Protein AF-A0A8T4NBP1-F1 (afdb_monomer_lite)

Foldseek 3Di:
DCPPVLVVLVVVLVVQLVVLVVCVVVVVDDPVRSVVSVVVSVVSVVLSVVQVVCPVVPVPPPPVGPVVVVVVVVVVVVVVVVVVVVVVVVVVVVVVVVVVVVVVVVVVVVVD

Structure (mmCIF, N/CA/C/O backbone):
data_AF-A0A8T4NBP1-F1
#
_entry.id   AF-A0A8T4NBP1-F1
#
loop_
_atom_site.group_PDB
_atom_site.id
_atom_site.type_symbol
_atom_site.label_atom_id
_atom_site.label_alt_id
_atom_site.label_comp_id
_atom_site.label_asym_id
_atom_site.label_entity_id
_atom_site.label_seq_id
_atom_site.pdbx_PDB_ins_code
_atom_site.Cartn_x
_atom_site.Cartn_y
_atom_site.Cartn_z
_atom_site.occupancy
_atom_site.B_iso_or_equiv
_atom_site.auth_seq_id
_atom_site.auth_comp_id
_atom_site.auth_asym_id
_atom_site.auth_atom_id
_atom_site.pdbx_PDB_model_num
ATOM 1 N N . MET A 1 1 ? 25.937 -7.113 -15.397 1.00 48.94 1 MET A N 1
ATOM 2 C CA . MET A 1 1 ? 25.345 -8.241 -14.638 1.00 48.94 1 MET A CA 1
ATOM 3 C C . MET A 1 1 ? 24.139 -7.740 -13.849 1.00 48.94 1 MET A C 1
ATOM 5 O O . MET A 1 1 ? 24.317 -7.241 -12.750 1.00 48.94 1 MET A O 1
ATOM 9 N N . ILE A 1 2 ? 22.942 -7.759 -14.455 1.00 53.94 2 ILE A N 1
ATOM 10 C CA . ILE A 1 2 ? 21.693 -7.180 -13.895 1.00 53.94 2 ILE A CA 1
ATOM 11 C C . ILE A 1 2 ? 20.456 -8.053 -14.265 1.00 53.94 2 ILE A C 1
ATOM 13 O O . ILE A 1 2 ? 19.319 -7.662 -14.063 1.00 53.94 2 ILE A O 1
ATOM 17 N N . ALA A 1 3 ? 20.627 -9.281 -14.777 1.00 56.69 3 ALA A N 1
ATOM 18 C CA . ALA A 1 3 ? 19.484 -10.076 -15.261 1.00 56.69 3 ALA A CA 1
ATOM 19 C C . ALA A 1 3 ? 18.607 -10.672 -14.135 1.00 56.69 3 ALA A C 1
ATOM 21 O O . ALA A 1 3 ? 17.390 -10.733 -14.270 1.00 56.69 3 ALA A O 1
ATOM 22 N N . GLY A 1 4 ? 19.197 -11.086 -13.006 1.00 65.50 4 GLY A N 1
ATOM 23 C CA . GLY A 1 4 ? 18.457 -11.788 -11.945 1.00 65.50 4 GLY A CA 1
ATOM 24 C C . GLY A 1 4 ? 17.439 -10.914 -11.203 1.00 65.50 4 GLY A C 1
ATOM 25 O O . GLY A 1 4 ? 16.327 -11.357 -10.925 1.00 65.50 4 GLY A O 1
ATOM 26 N N . PHE A 1 5 ? 17.790 -9.654 -10.924 1.00 71.31 5 PHE A N 1
ATOM 27 C CA . PHE A 1 5 ? 16.899 -8.728 -10.220 1.00 71.31 5 PHE A CA 1
ATOM 28 C C . PHE A 1 5 ? 15.689 -8.330 -11.075 1.00 71.31 5 PHE A C 1
ATOM 30 O O . PHE A 1 5 ? 14.572 -8.291 -10.569 1.00 71.31 5 PHE A O 1
ATOM 37 N N . GLU A 1 6 ? 15.886 -8.092 -12.376 1.00 71.44 6 GLU A N 1
ATOM 38 C CA . GLU A 1 6 ? 14.784 -7.773 -13.290 1.00 71.44 6 GLU A CA 1
ATOM 39 C C . GLU A 1 6 ? 13.775 -8.923 -13.382 1.00 71.44 6 GLU A C 1
ATOM 41 O O . GLU A 1 6 ? 12.570 -8.685 -13.327 1.00 71.44 6 GLU A O 1
ATOM 46 N N . VAL A 1 7 ? 14.253 -10.171 -13.461 1.00 79.81 7 VAL A N 1
ATOM 47 C CA . VAL A 1 7 ? 13.382 -11.356 -13.496 1.00 79.81 7 VAL A CA 1
ATOM 48 C C . VAL A 1 7 ? 12.569 -11.472 -12.206 1.00 79.81 7 VAL A C 1
ATOM 50 O O . VAL A 1 7 ? 11.352 -11.648 -12.269 1.00 79.81 7 VAL A O 1
ATOM 53 N N . LEU A 1 8 ? 13.204 -11.309 -11.039 1.00 80.12 8 LEU A N 1
ATOM 54 C CA . LEU A 1 8 ? 12.504 -11.324 -9.750 1.00 80.12 8 LEU A CA 1
ATOM 55 C C . LEU A 1 8 ? 11.467 -10.201 -9.643 1.00 80.12 8 LEU A C 1
ATOM 57 O O . LEU A 1 8 ? 10.349 -10.444 -9.191 1.00 80.12 8 LEU A O 1
ATOM 61 N N . ALA A 1 9 ? 11.805 -8.994 -10.098 1.00 77.75 9 ALA A N 1
ATOM 62 C CA . ALA A 1 9 ? 10.896 -7.854 -10.080 1.00 77.75 9 ALA A CA 1
ATOM 63 C C . ALA A 1 9 ? 9.672 -8.081 -10.984 1.00 77.75 9 ALA A C 1
ATOM 65 O O . ALA A 1 9 ? 8.547 -7.788 -10.580 1.00 77.75 9 ALA A O 1
ATOM 66 N N . VAL A 1 10 ? 9.859 -8.658 -12.176 1.00 81.81 10 VAL A N 1
ATOM 67 C CA . VAL A 1 10 ? 8.749 -8.998 -13.083 1.00 81.81 10 VAL A CA 1
ATOM 68 C C . VAL A 1 10 ? 7.846 -10.067 -12.469 1.00 81.81 10 VAL A C 1
ATOM 70 O O . VAL A 1 10 ? 6.629 -9.886 -12.445 1.00 81.81 10 VAL A O 1
ATOM 73 N N . VAL A 1 11 ? 8.417 -11.147 -11.925 1.00 86.88 11 VAL A N 1
ATOM 74 C CA . VAL A 1 11 ? 7.639 -12.206 -11.256 1.00 86.88 11 VAL A CA 1
ATOM 75 C C . VAL A 1 11 ? 6.841 -11.629 -10.086 1.00 86.88 11 VAL A C 1
ATOM 77 O O . VAL A 1 11 ? 5.643 -11.891 -9.965 1.00 86.88 11 VAL A O 1
ATOM 80 N N . PHE A 1 12 ? 7.471 -10.784 -9.270 1.00 86.38 12 PHE A N 1
ATOM 81 C CA . PHE A 1 12 ? 6.814 -10.099 -8.161 1.00 86.38 12 PHE A CA 1
ATOM 82 C C . PHE A 1 12 ? 5.635 -9.233 -8.627 1.00 86.38 12 PHE A C 1
ATOM 84 O O . PHE A 1 12 ? 4.544 -9.331 -8.066 1.00 86.38 12 PHE A O 1
ATOM 91 N N . LEU A 1 13 ? 5.814 -8.430 -9.679 1.00 85.38 13 LEU A N 1
ATOM 92 C CA . LEU A 1 13 ? 4.754 -7.571 -10.217 1.00 85.38 13 LEU A CA 1
ATOM 93 C C . LEU A 1 13 ? 3.578 -8.377 -10.776 1.00 85.38 13 LEU A C 1
ATOM 95 O O . LEU A 1 13 ? 2.427 -8.014 -10.536 1.00 85.38 13 LEU A O 1
ATOM 99 N N . VAL A 1 14 ? 3.840 -9.489 -11.467 1.00 87.06 14 VAL A N 1
ATOM 100 C CA . VAL A 1 14 ? 2.783 -10.378 -11.976 1.00 87.06 14 VAL A CA 1
ATOM 101 C C . VAL A 1 14 ? 1.970 -10.971 -10.824 1.00 87.06 14 VAL A C 1
ATOM 103 O O . VAL A 1 14 ? 0.737 -10.931 -10.854 1.00 87.06 14 VAL A O 1
ATOM 106 N N . ILE A 1 15 ? 2.644 -11.458 -9.778 1.00 88.38 15 ILE A N 1
ATOM 107 C CA . ILE A 1 15 ? 1.983 -11.983 -8.574 1.00 88.38 15 ILE A CA 1
ATOM 108 C C . ILE A 1 15 ? 1.140 -10.889 -7.909 1.00 88.38 15 ILE A C 1
ATOM 110 O O . ILE A 1 15 ? -0.018 -11.119 -7.560 1.00 88.38 15 ILE A O 1
ATOM 114 N N . MET A 1 16 ? 1.682 -9.681 -7.776 1.00 87.75 16 MET A N 1
ATOM 115 C CA . MET A 1 16 ? 0.991 -8.563 -7.138 1.00 87.75 16 MET A CA 1
ATOM 116 C C . MET A 1 16 ? -0.242 -8.087 -7.916 1.00 87.75 16 MET A C 1
ATOM 118 O O . MET A 1 16 ? -1.291 -7.816 -7.318 1.00 87.75 16 MET A O 1
ATOM 122 N N . ILE A 1 17 ? -0.164 -8.049 -9.247 1.00 87.38 17 ILE A N 1
ATOM 123 C CA . ILE A 1 17 ? -1.312 -7.774 -10.120 1.00 87.38 17 ILE A CA 1
ATOM 124 C C . ILE A 1 17 ? -2.389 -8.848 -9.933 1.00 87.38 17 ILE A C 1
ATOM 126 O O . ILE A 1 17 ? -3.564 -8.512 -9.764 1.00 87.38 17 ILE A O 1
ATOM 130 N N . TYR A 1 18 ? -2.003 -10.126 -9.894 1.00 88.81 18 TYR A N 1
ATOM 131 C CA . TYR A 1 18 ? -2.934 -11.232 -9.669 1.00 88.81 18 TYR A CA 1
ATOM 132 C C . TYR A 1 18 ? -3.629 -11.143 -8.302 1.00 88.81 18 TYR A C 1
ATOM 134 O O . TYR A 1 18 ? -4.855 -11.283 -8.214 1.00 88.81 18 TYR A O 1
ATOM 142 N N . ILE A 1 19 ? -2.880 -10.847 -7.236 1.00 84.75 19 ILE A N 1
ATOM 143 C CA . ILE A 1 19 ? -3.434 -10.652 -5.887 1.00 84.75 19 ILE A CA 1
ATOM 144 C C . ILE A 1 19 ? -4.400 -9.465 -5.868 1.00 84.75 19 ILE A C 1
ATOM 146 O O . ILE A 1 19 ? -5.491 -9.570 -5.300 1.00 84.75 19 ILE A O 1
ATOM 150 N N . THR A 1 20 ? -4.040 -8.355 -6.516 1.00 85.44 20 THR A N 1
ATOM 151 C CA . THR A 1 20 ? -4.881 -7.149 -6.592 1.00 85.44 20 THR A CA 1
ATOM 152 C C . THR A 1 20 ? -6.183 -7.439 -7.334 1.00 85.44 20 THR A C 1
ATOM 154 O O . THR A 1 20 ? -7.265 -7.097 -6.850 1.00 85.44 20 THR A O 1
ATOM 157 N N . PHE A 1 21 ? -6.104 -8.148 -8.461 1.00 84.12 21 PHE A N 1
ATOM 158 C CA . PHE A 1 21 ? -7.270 -8.570 -9.234 1.00 84.12 21 PHE A CA 1
ATOM 159 C C . PHE A 1 21 ? -8.182 -9.517 -8.439 1.00 84.12 21 PHE A C 1
ATOM 161 O O . PHE A 1 21 ? -9.399 -9.322 -8.379 1.00 84.12 21 PHE A O 1
ATOM 168 N N . THR A 1 22 ? -7.602 -10.509 -7.764 1.00 82.94 22 THR A N 1
ATOM 169 C CA . THR A 1 22 ? -8.344 -11.463 -6.924 1.00 82.94 22 THR A CA 1
ATOM 170 C C . THR A 1 22 ? -9.027 -10.761 -5.749 1.00 82.94 22 THR A C 1
ATOM 172 O O . THR A 1 22 ? -10.198 -11.011 -5.445 1.00 82.94 22 THR A O 1
ATOM 175 N N . SER A 1 23 ? -8.330 -9.820 -5.118 1.00 80.75 23 SER A N 1
ATOM 176 C CA . SER A 1 23 ? -8.855 -9.030 -4.002 1.00 80.75 23 SER A CA 1
ATOM 177 C C . SER A 1 23 ? -9.983 -8.084 -4.434 1.00 80.75 23 SER A C 1
ATOM 179 O O . SER A 1 23 ? -10.959 -7.919 -3.696 1.00 80.75 23 SER A O 1
ATOM 181 N N . TYR A 1 24 ? -9.907 -7.530 -5.651 1.00 78.31 24 TYR A N 1
ATOM 182 C CA . TYR A 1 24 ? -11.003 -6.786 -6.278 1.00 78.31 24 TYR A CA 1
ATOM 183 C C . TYR A 1 24 ? -12.226 -7.680 -6.528 1.00 78.31 24 TYR A C 1
ATOM 185 O O . TYR A 1 24 ? -13.339 -7.340 -6.121 1.00 78.31 24 TYR A O 1
ATOM 193 N N . LYS A 1 25 ? -12.023 -8.864 -7.124 1.00 74.75 25 LYS A N 1
ATOM 194 C CA . LYS A 1 25 ? -13.105 -9.821 -7.420 1.00 74.75 25 LYS A CA 1
ATOM 195 C C . LYS A 1 25 ? -13.822 -10.308 -6.155 1.00 74.75 25 LYS A C 1
ATOM 197 O O . LYS A 1 25 ? -15.029 -10.530 -6.178 1.00 74.75 25 LYS A O 1
ATOM 202 N N . THR A 1 26 ? -13.102 -10.405 -5.038 1.00 75.06 26 THR A N 1
ATOM 203 C CA . THR A 1 26 ? -13.644 -10.844 -3.739 1.00 75.06 26 THR A CA 1
ATOM 204 C C . THR A 1 26 ? -14.391 -9.717 -2.995 1.00 75.06 26 THR A C 1
ATOM 206 O O . THR A 1 26 ? -14.821 -9.914 -1.863 1.00 75.06 26 THR A O 1
ATOM 209 N N . LYS A 1 27 ? -14.544 -8.518 -3.592 1.00 71.50 27 LYS A N 1
ATOM 210 C CA . LYS A 1 27 ? -15.147 -7.305 -2.984 1.00 71.50 27 LYS A CA 1
ATOM 211 C C . LYS A 1 27 ? -14.522 -6.872 -1.646 1.00 71.50 27 LYS A C 1
ATOM 213 O O . LYS A 1 27 ? -15.088 -6.039 -0.946 1.00 71.50 27 LYS A O 1
ATOM 218 N N . ARG A 1 28 ? -13.347 -7.406 -1.291 1.00 63.28 28 ARG A N 1
ATOM 219 C CA . ARG A 1 28 ? -12.606 -7.021 -0.077 1.00 63.28 28 ARG A CA 1
ATOM 220 C C . ARG A 1 28 ? -11.944 -5.653 -0.229 1.00 63.28 28 ARG A C 1
ATOM 222 O O . ARG A 1 28 ? -11.727 -4.970 0.763 1.00 63.28 28 ARG A O 1
ATOM 229 N N . LEU A 1 29 ? -11.642 -5.252 -1.465 1.00 65.56 29 LEU A N 1
ATOM 230 C CA . LEU A 1 29 ? -11.123 -3.929 -1.797 1.00 65.56 29 LEU A CA 1
ATOM 231 C C . LEU A 1 29 ? -12.210 -3.072 -2.445 1.00 65.56 29 LEU A C 1
ATOM 233 O O . LEU A 1 29 ? -12.893 -3.504 -3.375 1.00 65.56 29 LEU A O 1
ATOM 237 N N . SER A 1 30 ? -12.314 -1.824 -1.989 1.00 78.00 30 SER A N 1
ATOM 238 C CA . SER A 1 30 ? -13.079 -0.798 -2.696 1.00 78.00 30 SER A CA 1
ATOM 239 C C . SER A 1 30 ? -12.498 -0.585 -4.098 1.00 78.00 30 SER A C 1
ATOM 241 O O . SER A 1 30 ? -11.287 -0.713 -4.306 1.00 78.00 30 SER A O 1
ATOM 243 N N . LYS A 1 31 ? -13.351 -0.218 -5.065 1.00 75.25 31 LYS A N 1
ATOM 244 C CA . LYS A 1 31 ? -12.937 0.054 -6.454 1.00 75.25 31 LYS A CA 1
ATOM 245 C C . LYS A 1 31 ? -11.792 1.075 -6.518 1.00 75.25 31 LYS A C 1
ATOM 247 O O . LYS A 1 31 ? -10.878 0.909 -7.319 1.00 75.25 31 LYS A O 1
ATOM 252 N N . LEU A 1 32 ? -11.816 2.079 -5.635 1.00 76.44 32 LEU A N 1
ATOM 253 C CA . LEU A 1 32 ? -10.781 3.111 -5.539 1.00 76.44 32 LEU A CA 1
ATOM 254 C C . LEU A 1 32 ? -9.435 2.541 -5.067 1.00 76.44 32 LEU A C 1
ATOM 256 O O . LEU A 1 32 ? -8.396 2.842 -5.645 1.00 76.44 32 LEU A O 1
ATOM 260 N N . SER A 1 33 ? -9.454 1.672 -4.054 1.00 78.56 33 SER A N 1
ATOM 261 C CA . SER A 1 33 ? -8.247 1.034 -3.519 1.00 78.56 33 SER A CA 1
ATOM 262 C C . SER A 1 33 ? -7.620 0.079 -4.531 1.00 78.56 33 SER A C 1
ATOM 264 O O . SER A 1 33 ? -6.402 0.045 -4.665 1.00 78.56 33 SER A O 1
ATOM 266 N N . ALA A 1 34 ? -8.437 -0.667 -5.278 1.00 80.25 34 ALA A N 1
ATOM 267 C CA . ALA A 1 34 ? -7.938 -1.521 -6.351 1.00 80.25 34 ALA A CA 1
ATOM 268 C C . ALA A 1 34 ? -7.265 -0.695 -7.459 1.00 80.25 34 ALA A C 1
ATOM 270 O O . ALA A 1 34 ? -6.154 -1.026 -7.864 1.00 80.25 34 ALA A O 1
ATOM 271 N N . LEU A 1 35 ? -7.892 0.405 -7.901 1.00 84.69 35 LEU A N 1
ATOM 272 C CA . LEU A 1 35 ? -7.321 1.302 -8.913 1.00 84.69 35 LEU A CA 1
ATOM 273 C C . LEU A 1 35 ? -5.985 1.908 -8.458 1.00 84.69 35 LEU A C 1
ATOM 275 O O . LEU A 1 35 ? -5.032 1.938 -9.232 1.00 84.69 35 LEU A O 1
ATOM 279 N N . PHE A 1 36 ? -5.899 2.334 -7.195 1.00 86.19 36 PHE A N 1
ATOM 280 C CA . PHE A 1 36 ? -4.658 2.832 -6.604 1.00 86.19 36 PHE A CA 1
ATOM 281 C C . PHE A 1 36 ? -3.536 1.788 -6.677 1.00 86.19 36 PHE A C 1
ATOM 283 O O . PHE A 1 36 ? -2.446 2.089 -7.158 1.00 86.19 36 PHE A O 1
ATOM 290 N N . TRP A 1 37 ? -3.807 0.542 -6.279 1.00 87.19 37 TRP A N 1
ATOM 291 C CA . TRP A 1 37 ? -2.811 -0.528 -6.355 1.00 87.19 37 TRP A CA 1
ATOM 292 C C . TRP A 1 37 ? -2.413 -0.865 -7.794 1.00 87.19 37 TRP A C 1
ATOM 294 O O . TRP A 1 37 ? -1.230 -1.048 -8.061 1.00 87.19 37 TRP A O 1
ATOM 304 N N . PHE A 1 38 ? -3.352 -0.860 -8.745 1.00 86.38 38 PHE A N 1
ATOM 305 C CA . PHE A 1 38 ? -3.016 -1.014 -10.164 1.00 86.38 38 PHE A CA 1
ATOM 306 C C . PHE A 1 38 ? -2.071 0.085 -10.669 1.00 86.38 38 PHE A C 1
ATOM 308 O O . PHE A 1 38 ? -1.135 -0.226 -11.404 1.00 86.38 38 PHE A O 1
ATOM 315 N N . LEU A 1 39 ? -2.263 1.341 -10.247 1.00 88.62 39 LEU A N 1
ATOM 316 C CA . LEU A 1 39 ? -1.348 2.439 -10.579 1.00 88.62 39 LEU A CA 1
ATOM 317 C C . LEU A 1 39 ? 0.042 2.234 -9.967 1.00 88.62 39 LEU A C 1
ATOM 319 O O . LEU A 1 39 ? 1.039 2.459 -10.649 1.00 88.62 39 LEU A O 1
ATOM 323 N N . VAL A 1 40 ? 0.121 1.760 -8.719 1.00 87.94 40 VAL A N 1
ATOM 324 C CA . VAL A 1 40 ? 1.399 1.434 -8.061 1.00 87.94 40 VAL A CA 1
ATOM 325 C C . VAL A 1 40 ? 2.148 0.342 -8.832 1.00 87.94 40 VAL A C 1
ATOM 327 O O . VAL A 1 40 ? 3.337 0.494 -9.117 1.00 87.94 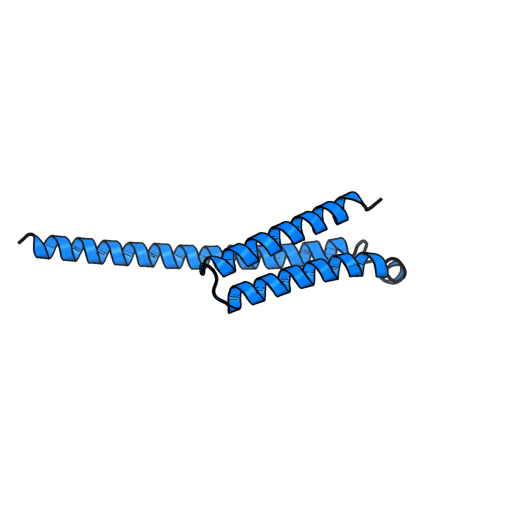40 VAL A O 1
ATOM 330 N N . TRP A 1 41 ? 1.464 -0.731 -9.240 1.00 89.50 41 TRP A N 1
ATOM 331 C CA . TRP A 1 41 ? 2.092 -1.795 -10.031 1.00 89.50 41 TRP A CA 1
ATOM 332 C C . TRP A 1 41 ? 2.503 -1.319 -11.426 1.00 89.50 41 TRP A C 1
ATOM 334 O O . TRP A 1 41 ? 3.598 -1.649 -11.880 1.00 89.50 41 TRP A O 1
ATOM 344 N N . ALA A 1 42 ? 1.683 -0.494 -12.083 1.00 86.81 42 ALA A N 1
ATOM 345 C CA . ALA A 1 42 ? 2.022 0.112 -13.369 1.00 86.81 42 ALA A CA 1
ATOM 346 C C . ALA A 1 42 ? 3.259 1.025 -13.269 1.00 86.81 42 ALA A C 1
ATOM 348 O O . ALA A 1 42 ? 4.138 0.959 -14.130 1.00 86.81 42 ALA A O 1
ATOM 349 N N . ALA A 1 43 ? 3.375 1.815 -12.197 1.00 85.94 43 ALA A N 1
ATOM 350 C CA . ALA A 1 43 ? 4.558 2.629 -11.922 1.00 85.94 43 ALA A CA 1
ATOM 351 C C . ALA A 1 43 ? 5.812 1.764 -11.695 1.00 85.94 43 ALA A C 1
ATOM 353 O O . ALA A 1 43 ? 6.888 2.097 -12.195 1.00 85.94 43 ALA A O 1
ATOM 354 N N . GLY A 1 44 ? 5.672 0.621 -11.014 1.00 83.12 44 GLY A N 1
ATOM 355 C CA . GLY A 1 44 ? 6.748 -0.361 -10.852 1.00 83.12 44 GLY A CA 1
ATOM 356 C C . GLY A 1 44 ? 7.228 -0.944 -12.186 1.00 83.12 44 GLY A C 1
ATOM 357 O O . GLY A 1 44 ? 8.431 -0.977 -12.444 1.00 83.12 44 GLY A O 1
ATOM 358 N N . ILE A 1 45 ? 6.300 -1.327 -13.072 1.00 82.56 45 ILE A N 1
ATOM 359 C CA . ILE A 1 45 ? 6.624 -1.797 -14.431 1.00 82.56 45 ILE A CA 1
ATOM 360 C C . ILE A 1 45 ? 7.362 -0.703 -15.211 1.00 82.56 45 ILE A C 1
ATOM 362 O O . ILE A 1 45 ? 8.405 -0.966 -15.814 1.00 82.56 45 ILE A O 1
ATOM 366 N N . PHE A 1 46 ? 6.857 0.532 -15.169 1.00 82.00 46 PHE A N 1
ATOM 367 C CA . PHE A 1 46 ? 7.483 1.671 -15.838 1.00 82.00 46 PHE A CA 1
ATOM 368 C C . PHE A 1 46 ? 8.918 1.910 -15.347 1.00 82.00 46 PHE A C 1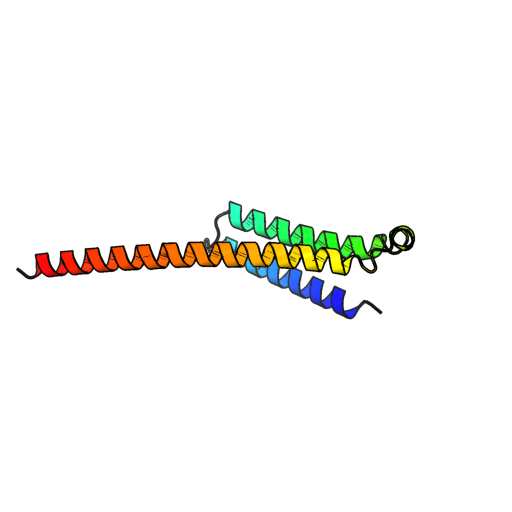
ATOM 370 O O . PHE A 1 46 ? 9.813 2.143 -16.161 1.00 82.00 46 PHE A O 1
ATOM 377 N N . GLY A 1 47 ? 9.164 1.765 -14.042 1.00 77.00 47 GLY A N 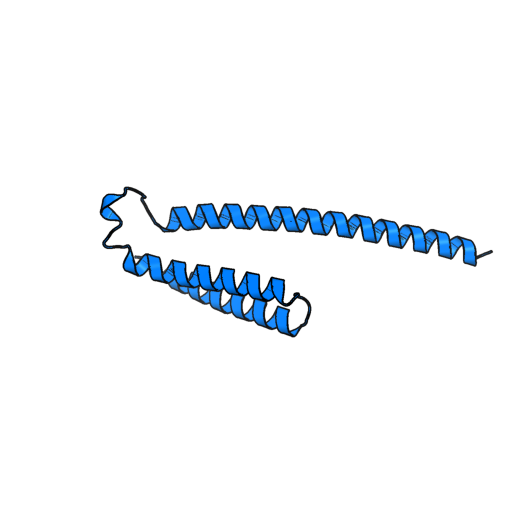1
ATOM 378 C CA . GLY A 1 47 ? 10.503 1.901 -13.472 1.00 77.00 47 GLY A CA 1
ATOM 379 C C . GLY A 1 47 ? 11.508 0.861 -13.976 1.00 77.00 47 GLY A C 1
ATOM 380 O O . GLY A 1 47 ? 12.660 1.202 -14.254 1.00 77.00 47 GLY A O 1
ATOM 381 N N . ILE A 1 48 ? 11.072 -0.385 -14.198 1.00 75.25 48 ILE A N 1
ATOM 382 C CA . ILE A 1 48 ? 11.921 -1.437 -14.787 1.00 75.25 48 ILE A CA 1
ATOM 383 C C . ILE A 1 48 ? 12.316 -1.076 -16.227 1.00 75.25 48 ILE A C 1
ATOM 385 O O . ILE A 1 48 ? 13.483 -1.203 -16.602 1.00 75.25 48 ILE A O 1
ATOM 389 N N . PHE A 1 49 ? 11.371 -0.585 -17.035 1.00 71.94 49 PHE A N 1
ATOM 390 C CA . PHE A 1 49 ? 11.658 -0.162 -18.411 1.00 71.94 49 PHE A CA 1
ATOM 391 C C . PHE A 1 49 ? 12.586 1.058 -18.479 1.00 71.94 49 PHE A C 1
ATOM 393 O O . PHE A 1 49 ? 13.400 1.151 -19.402 1.00 71.94 49 PHE A O 1
ATOM 400 N N . LEU A 1 50 ? 12.493 1.977 -17.512 1.00 68.25 50 LEU A N 1
ATOM 401 C CA . LEU A 1 50 ? 13.330 3.178 -17.457 1.00 68.25 50 LEU A CA 1
ATOM 402 C C . LEU A 1 50 ? 14.809 2.844 -17.220 1.00 68.25 50 LEU A C 1
ATOM 404 O O . LEU A 1 50 ? 15.682 3.444 -17.850 1.00 68.25 50 LEU A O 1
ATOM 408 N N . ASN A 1 51 ? 15.086 1.844 -16.377 1.00 63.75 51 ASN A N 1
ATOM 409 C CA . ASN A 1 51 ? 16.447 1.385 -16.090 1.00 63.75 51 ASN A CA 1
ATOM 410 C C . ASN A 1 51 ? 17.186 0.943 -17.371 1.00 63.75 51 ASN A C 1
ATOM 412 O O . ASN A 1 51 ? 18.356 1.264 -17.564 1.00 63.75 51 ASN A O 1
ATOM 416 N N . LYS A 1 52 ? 16.475 0.307 -18.315 1.00 62.66 52 LYS A N 1
ATOM 417 C CA . LYS A 1 52 ? 17.045 -0.125 -19.606 1.00 62.66 52 LYS A CA 1
ATOM 418 C C . LYS A 1 52 ? 17.416 1.026 -20.545 1.00 62.66 52 LYS A C 1
ATOM 420 O O . LYS A 1 52 ? 18.288 0.845 -21.387 1.00 62.66 52 LYS A O 1
ATOM 425 N N . LYS A 1 53 ? 16.764 2.190 -20.432 1.00 59.19 53 LYS A N 1
ATOM 426 C CA . LYS A 1 53 ? 16.993 3.345 -21.324 1.00 59.19 53 LYS A CA 1
ATOM 427 C C . LYS A 1 53 ? 17.973 4.374 -20.757 1.00 59.19 53 LYS A C 1
ATOM 429 O O . LYS A 1 53 ? 18.631 5.067 -21.525 1.00 59.19 53 LYS A O 1
ATOM 434 N N . LEU A 1 54 ? 18.086 4.472 -19.433 1.00 53.09 54 LEU A N 1
ATOM 435 C CA . LEU A 1 54 ? 18.913 5.485 -18.771 1.00 53.09 54 LEU A CA 1
ATOM 436 C C . LEU A 1 54 ? 20.411 5.143 -18.709 1.00 53.09 54 LEU A C 1
ATOM 438 O O . LEU A 1 54 ? 21.207 6.025 -18.399 1.00 53.09 54 LEU A O 1
ATOM 442 N N . GLY A 1 55 ? 20.820 3.922 -19.069 1.00 54.00 55 GLY A N 1
ATOM 443 C CA . GLY A 1 55 ? 22.235 3.519 -19.097 1.00 54.00 55 GLY A CA 1
ATOM 444 C C . GLY A 1 55 ? 23.147 4.385 -19.984 1.00 54.00 55 GLY A C 1
ATOM 445 O O . GLY A 1 55 ? 24.349 4.386 -19.768 1.00 54.00 55 GLY A O 1
ATOM 446 N N . LEU A 1 56 ? 22.585 5.152 -20.929 1.00 54.16 56 LEU A N 1
ATOM 447 C CA . LEU A 1 56 ? 23.312 6.087 -21.803 1.00 54.16 56 LEU A CA 1
ATOM 448 C C . LEU A 1 56 ? 23.368 7.537 -21.279 1.00 54.16 56 LEU A C 1
ATOM 450 O O . LEU A 1 56 ? 24.213 8.301 -21.722 1.00 54.16 56 LEU A O 1
ATOM 454 N N . PHE A 1 57 ? 22.482 7.931 -20.355 1.00 52.62 57 PHE A N 1
ATOM 455 C CA . PHE A 1 57 ? 22.379 9.314 -19.847 1.00 52.62 57 PHE A CA 1
ATOM 456 C C . PHE A 1 57 ? 22.881 9.482 -18.400 1.00 52.62 57 PHE A C 1
ATOM 458 O O . PHE A 1 57 ? 23.075 10.606 -17.940 1.00 52.62 57 PHE A O 1
ATOM 465 N N . LEU A 1 58 ? 23.095 8.384 -17.667 1.00 51.38 58 LEU A N 1
ATOM 466 C CA . LEU A 1 58 ? 23.471 8.399 -16.245 1.00 51.38 58 LEU A CA 1
ATOM 467 C C . LEU A 1 58 ? 24.960 8.647 -15.967 1.00 51.38 58 LEU A C 1
ATOM 469 O O . LEU A 1 58 ? 25.303 8.905 -14.815 1.00 51.38 58 LEU A O 1
ATOM 473 N N . GLU A 1 59 ? 25.837 8.631 -16.977 1.00 54.16 59 GLU A N 1
ATOM 474 C CA . GLU A 1 59 ? 27.259 8.974 -16.786 1.00 54.16 59 GLU A CA 1
ATOM 475 C C . GLU A 1 59 ? 27.461 10.427 -16.324 1.00 54.16 59 GLU A C 1
ATOM 477 O O . GLU A 1 59 ? 28.456 10.733 -15.675 1.00 54.16 59 GLU A O 1
ATOM 482 N N . SER A 1 60 ? 26.500 11.323 -16.581 1.00 55.19 60 SER A N 1
ATOM 483 C CA . SER A 1 60 ? 26.656 12.751 -16.285 1.00 55.19 60 SER A CA 1
ATOM 484 C C . SER A 1 60 ? 26.244 13.170 -14.867 1.00 55.19 60 SER A C 1
ATOM 486 O O . SER A 1 60 ? 26.579 14.286 -14.473 1.00 55.19 60 SER A O 1
ATOM 488 N N . LEU A 1 61 ? 25.499 12.354 -14.106 1.00 51.69 61 LEU A N 1
ATOM 489 C CA . LEU A 1 61 ? 24.840 12.841 -12.879 1.00 51.69 61 LEU A CA 1
ATOM 490 C C . LEU A 1 61 ? 25.405 12.302 -11.557 1.00 51.69 61 LEU A C 1
ATOM 492 O O . LEU A 1 61 ? 24.929 12.716 -10.506 1.00 51.69 61 LEU A O 1
ATOM 496 N N . SER A 1 62 ? 26.403 11.409 -11.562 1.00 52.50 62 SER A N 1
ATOM 497 C CA . SER A 1 62 ? 27.019 10.837 -10.339 1.00 52.50 62 SER A CA 1
ATOM 498 C C . SER A 1 62 ? 26.024 10.218 -9.326 1.00 52.50 62 SER A C 1
ATOM 500 O O . SER A 1 62 ? 26.379 9.869 -8.202 1.00 52.50 62 SER A O 1
ATOM 502 N N . ILE A 1 63 ? 24.755 10.028 -9.711 1.00 52.47 63 ILE A N 1
ATOM 503 C CA . ILE A 1 63 ? 23.796 9.218 -8.962 1.00 52.47 63 ILE A CA 1
ATOM 504 C C . ILE A 1 63 ? 24.156 7.778 -9.283 1.00 52.47 63 ILE A C 1
ATOM 506 O O . ILE A 1 63 ? 23.836 7.267 -10.355 1.00 52.47 63 ILE A O 1
ATOM 510 N N . MET A 1 64 ? 24.887 7.157 -8.360 1.00 53.94 64 MET A N 1
ATOM 511 C CA . MET A 1 64 ? 25.617 5.921 -8.600 1.00 53.94 64 MET A CA 1
ATOM 512 C C . MET A 1 64 ? 24.724 4.792 -9.148 1.00 53.94 64 MET A C 1
ATOM 514 O O . MET A 1 64 ? 25.253 3.979 -9.903 1.00 53.94 64 MET A O 1
ATOM 518 N N . ARG A 1 65 ? 23.400 4.741 -8.855 1.00 64.81 65 ARG A N 1
ATOM 519 C CA . ARG A 1 65 ? 22.401 3.844 -9.499 1.00 64.81 65 ARG A CA 1
ATOM 520 C C . ARG A 1 65 ? 20.966 4.391 -9.391 1.00 64.81 65 ARG A C 1
ATOM 522 O O . ARG A 1 65 ? 20.529 4.788 -8.318 1.00 64.81 65 ARG A O 1
ATOM 529 N N . VAL A 1 66 ? 20.165 4.270 -10.458 1.00 66.31 66 VAL A N 1
ATOM 530 C CA . VAL A 1 66 ? 18.695 4.510 -10.450 1.00 66.31 66 VAL A CA 1
ATOM 531 C C . VAL A 1 66 ? 17.969 3.646 -9.403 1.00 66.31 66 VAL A C 1
ATOM 533 O O . VAL A 1 66 ? 16.930 4.023 -8.863 1.00 66.31 66 VAL A O 1
ATOM 536 N N . PHE A 1 67 ? 18.551 2.493 -9.080 1.00 67.19 67 PHE A N 1
ATOM 537 C CA . PHE A 1 67 ? 18.077 1.582 -8.046 1.00 67.19 67 PHE A CA 1
ATOM 538 C C . PHE A 1 67 ? 18.009 2.218 -6.646 1.00 67.19 67 PHE A C 1
ATOM 540 O O . PHE A 1 67 ? 17.076 1.932 -5.893 1.00 67.19 67 PHE A O 1
ATOM 547 N N . ASP A 1 68 ? 18.943 3.108 -6.305 1.00 74.62 68 ASP A N 1
ATOM 548 C CA . ASP A 1 68 ? 19.015 3.696 -4.963 1.00 74.62 68 ASP A CA 1
ATOM 549 C C . ASP A 1 68 ? 17.836 4.653 -4.732 1.00 74.62 68 ASP A C 1
ATOM 551 O O . ASP A 1 68 ? 17.190 4.621 -3.684 1.00 74.62 68 ASP A O 1
ATOM 555 N N . LEU A 1 69 ? 17.467 5.422 -5.762 1.00 74.75 69 LEU A N 1
ATOM 556 C CA . LEU A 1 69 ? 16.300 6.303 -5.737 1.00 74.75 69 LEU A CA 1
ATOM 557 C C . LEU A 1 69 ? 14.994 5.508 -5.569 1.00 74.75 69 LEU A C 1
ATOM 559 O O . LEU A 1 69 ? 14.163 5.855 -4.727 1.00 74.75 69 LEU A O 1
ATOM 563 N N . TYR A 1 70 ? 14.823 4.418 -6.327 1.00 76.12 70 TYR A N 1
ATOM 564 C CA . TYR A 1 70 ? 13.655 3.540 -6.185 1.00 76.12 70 TYR A CA 1
ATOM 565 C C . TYR A 1 70 ? 13.573 2.912 -4.798 1.00 76.12 70 TYR A C 1
ATOM 567 O O . TYR A 1 70 ? 12.481 2.799 -4.243 1.00 76.12 70 TYR A O 1
ATOM 575 N N . THR A 1 71 ? 14.717 2.537 -4.230 1.00 79.88 71 THR A N 1
ATOM 576 C CA . THR A 1 71 ? 14.785 1.938 -2.898 1.00 79.88 71 THR A CA 1
ATOM 577 C C . THR A 1 71 ? 14.337 2.939 -1.838 1.00 79.88 71 THR A C 1
ATOM 579 O O . THR A 1 71 ? 13.451 2.619 -1.049 1.00 79.88 71 THR A O 1
ATOM 582 N N . ILE A 1 72 ? 14.855 4.171 -1.857 1.00 84.62 72 ILE A N 1
ATOM 583 C CA . ILE A 1 72 ? 14.468 5.217 -0.895 1.00 84.62 72 ILE A CA 1
ATOM 584 C C . ILE A 1 72 ? 12.968 5.526 -0.993 1.00 84.62 72 ILE A C 1
ATOM 586 O O . ILE A 1 72 ? 12.268 5.504 0.021 1.00 84.62 72 ILE A O 1
ATOM 590 N N . ILE A 1 73 ? 12.452 5.752 -2.206 1.00 84.25 73 ILE A N 1
ATOM 591 C CA . ILE A 1 73 ? 11.026 6.049 -2.420 1.00 84.25 73 ILE A CA 1
ATOM 592 C C . ILE A 1 73 ? 10.155 4.865 -1.980 1.00 84.25 73 ILE A C 1
ATOM 594 O O . ILE A 1 73 ? 9.146 5.058 -1.301 1.00 84.25 73 ILE A O 1
ATOM 598 N N . GLY A 1 74 ? 10.556 3.639 -2.325 1.00 86.44 74 GLY A N 1
ATOM 599 C CA . GLY A 1 74 ? 9.857 2.419 -1.931 1.00 86.44 74 GLY A CA 1
ATOM 600 C C . GLY A 1 74 ? 9.805 2.243 -0.416 1.00 86.44 74 GLY A C 1
ATOM 601 O O . GLY A 1 74 ? 8.741 1.950 0.127 1.00 86.44 74 GLY A O 1
ATOM 602 N N . PHE A 1 75 ? 10.914 2.498 0.281 1.00 89.00 75 PHE A N 1
ATOM 603 C CA . PHE A 1 75 ? 10.963 2.462 1.742 1.00 89.00 75 PHE A CA 1
ATOM 604 C C . PHE A 1 75 ? 10.073 3.529 2.379 1.00 89.00 75 PHE A C 1
ATOM 606 O O . PHE A 1 75 ? 9.311 3.211 3.291 1.00 89.00 75 PHE A O 1
ATOM 613 N N . MET A 1 76 ? 10.117 4.771 1.891 1.00 89.94 76 MET A N 1
ATOM 614 C CA . MET A 1 76 ? 9.248 5.842 2.394 1.00 89.94 76 MET A CA 1
ATOM 615 C C . MET A 1 76 ? 7.768 5.495 2.214 1.00 89.94 76 MET A C 1
ATOM 617 O O . MET A 1 76 ? 6.971 5.636 3.143 1.00 89.94 76 MET A O 1
ATOM 621 N N . PHE A 1 77 ? 7.406 4.994 1.033 1.00 88.06 77 PHE A N 1
ATOM 622 C CA . PHE A 1 77 ? 6.046 4.568 0.731 1.00 88.06 77 PHE A CA 1
ATOM 623 C C . PHE A 1 77 ? 5.603 3.395 1.614 1.00 88.06 77 PHE A C 1
ATOM 625 O O . PHE A 1 77 ? 4.499 3.406 2.160 1.00 88.06 77 PHE A O 1
ATOM 632 N N . PHE A 1 78 ? 6.479 2.409 1.811 1.00 90.19 78 PHE A N 1
ATOM 633 C CA . PHE A 1 78 ? 6.204 1.263 2.670 1.00 90.19 78 PHE A CA 1
ATOM 634 C C . PHE A 1 78 ? 5.989 1.681 4.127 1.00 90.19 78 PHE A C 1
ATOM 636 O O . PHE A 1 78 ? 4.997 1.280 4.733 1.00 90.19 78 PHE A O 1
ATOM 643 N N . LEU A 1 79 ? 6.855 2.539 4.674 1.00 92.88 79 LEU A N 1
ATOM 644 C CA . LEU A 1 79 ? 6.700 3.074 6.029 1.00 92.88 79 LEU A CA 1
ATOM 645 C C . LEU A 1 79 ? 5.377 3.822 6.194 1.00 92.88 79 LEU A C 1
ATOM 647 O O . LEU A 1 79 ? 4.682 3.626 7.191 1.00 92.88 79 LEU A O 1
ATOM 651 N N . PHE A 1 80 ? 4.995 4.626 5.201 1.00 92.12 80 PHE A N 1
ATOM 652 C CA . PHE A 1 80 ? 3.711 5.316 5.210 1.00 92.12 80 PHE A CA 1
ATOM 653 C C . PHE A 1 80 ? 2.531 4.333 5.249 1.00 92.12 80 PHE A C 1
ATOM 655 O O . PHE A 1 80 ? 1.618 4.504 6.059 1.00 92.12 80 PHE A O 1
ATOM 662 N N . ILE A 1 81 ? 2.559 3.276 4.428 1.00 91.00 81 ILE A N 1
ATOM 663 C CA . ILE A 1 81 ? 1.515 2.239 4.428 1.00 91.00 81 ILE A CA 1
ATOM 664 C C . ILE A 1 81 ? 1.458 1.512 5.770 1.00 91.00 81 ILE A C 1
ATOM 666 O O . ILE A 1 81 ? 0.367 1.314 6.301 1.00 91.00 81 ILE A O 1
ATOM 670 N N . VAL A 1 82 ? 2.606 1.120 6.327 1.00 94.62 82 VAL A N 1
ATOM 671 C CA . VAL A 1 82 ? 2.671 0.428 7.622 1.00 94.62 82 VAL A CA 1
ATOM 672 C C . VAL A 1 82 ? 2.100 1.312 8.726 1.00 94.62 82 VAL A C 1
ATOM 674 O O . VAL A 1 82 ? 1.292 0.847 9.529 1.00 94.62 82 VAL A O 1
ATOM 677 N N . PHE A 1 83 ? 2.452 2.597 8.736 1.00 94.31 83 PHE A N 1
ATOM 678 C CA . PHE A 1 83 ? 1.916 3.551 9.700 1.00 94.31 83 PHE A CA 1
ATOM 679 C C . PHE A 1 83 ? 0.401 3.748 9.540 1.00 94.31 83 PHE A C 1
ATOM 681 O O . PHE A 1 83 ? -0.344 3.742 10.524 1.00 94.31 83 PHE A O 1
ATOM 688 N N . TYR A 1 84 ? -0.079 3.870 8.301 1.00 92.19 84 TYR A N 1
ATOM 689 C CA . TYR A 1 84 ? -1.509 3.949 8.013 1.00 92.19 84 TYR A CA 1
ATOM 690 C C . TYR A 1 84 ? -2.248 2.690 8.485 1.00 92.19 84 TYR A C 1
ATOM 692 O O . TYR A 1 84 ? -3.279 2.791 9.153 1.00 92.19 84 TYR A O 1
ATOM 700 N N . LEU A 1 85 ? -1.698 1.507 8.201 1.00 92.31 85 LEU A N 1
ATOM 701 C CA . LEU A 1 85 ? -2.260 0.231 8.631 1.00 92.31 85 LEU A CA 1
ATOM 702 C C . LEU A 1 85 ? -2.309 0.132 10.157 1.00 92.31 85 LEU A C 1
ATOM 704 O O . LEU A 1 85 ? -3.346 -0.241 10.698 1.00 92.31 85 LEU A O 1
ATOM 708 N N . PHE A 1 86 ? -1.236 0.520 10.850 1.00 95.38 86 PHE A N 1
ATOM 709 C CA . PHE A 1 86 ? -1.201 0.564 12.311 1.00 95.38 86 PHE A CA 1
ATOM 710 C C . PHE A 1 86 ? -2.340 1.420 12.876 1.00 95.38 86 PHE A C 1
ATOM 712 O O . PHE A 1 86 ? -3.061 0.980 13.773 1.00 95.38 86 PHE A O 1
ATOM 719 N N . ARG A 1 87 ? -2.563 2.611 12.306 1.00 95.25 87 ARG A N 1
ATOM 720 C CA . ARG A 1 87 ? -3.665 3.492 12.715 1.00 95.25 87 ARG A CA 1
ATOM 721 C C . ARG A 1 87 ? -5.033 2.842 12.496 1.00 95.25 87 ARG A C 1
ATOM 723 O O . ARG A 1 87 ? -5.874 2.900 13.388 1.00 95.25 87 ARG A O 1
ATOM 730 N N . VAL A 1 88 ? -5.257 2.222 11.336 1.00 94.06 88 VAL A N 1
ATOM 731 C CA . VAL A 1 88 ? -6.525 1.538 11.019 1.00 94.06 88 VAL A CA 1
ATOM 732 C C . VAL A 1 88 ? -6.767 0.355 11.958 1.00 94.06 88 VAL A C 1
ATOM 734 O O . VAL A 1 88 ? -7.885 0.171 12.432 1.00 94.06 88 VAL A O 1
ATOM 737 N N . VAL A 1 89 ? -5.730 -0.426 12.267 1.00 95.62 89 VAL A N 1
ATOM 738 C CA . VAL A 1 89 ? -5.827 -1.541 13.218 1.00 95.62 89 VAL A CA 1
ATOM 739 C C . VAL A 1 89 ? -6.184 -1.030 14.612 1.00 95.62 89 VAL A C 1
ATOM 741 O O . VAL A 1 89 ? -7.126 -1.546 15.205 1.00 95.62 89 VAL A O 1
ATOM 744 N N . LYS A 1 90 ? -5.528 0.030 15.102 1.00 95.31 90 LYS A N 1
ATOM 745 C CA . LYS A 1 90 ? -5.835 0.627 16.414 1.00 95.31 90 LYS A CA 1
ATOM 746 C C . LYS A 1 90 ? -7.256 1.182 16.512 1.00 95.31 90 LYS A C 1
ATOM 748 O O . LYS A 1 90 ? -7.924 0.997 17.525 1.00 95.31 90 LYS A O 1
ATOM 753 N N . GLU A 1 91 ? -7.732 1.832 15.455 1.00 94.94 91 GLU A N 1
ATOM 754 C CA . GLU A 1 91 ? -9.117 2.305 15.360 1.00 94.94 91 GLU A CA 1
ATOM 755 C C . GLU A 1 91 ? -10.108 1.128 15.419 1.00 94.94 91 GLU A C 1
ATOM 757 O O . GLU A 1 91 ? -11.109 1.184 16.135 1.00 94.94 91 GLU A O 1
ATOM 762 N N . ASN A 1 92 ? -9.817 0.038 14.703 1.00 94.94 92 ASN A N 1
ATOM 763 C CA . ASN A 1 92 ? -10.659 -1.156 14.699 1.00 94.94 92 ASN A CA 1
ATOM 764 C C . ASN A 1 92 ? -10.654 -1.881 16.053 1.00 94.94 92 ASN A C 1
ATOM 766 O O . ASN A 1 92 ? -11.718 -2.307 16.496 1.00 94.94 92 ASN A O 1
ATOM 770 N N . GLU A 1 93 ? -9.502 -1.988 16.723 1.00 95.44 93 GLU A N 1
ATOM 771 C CA . GLU A 1 93 ? -9.394 -2.538 18.084 1.00 95.44 93 GLU A CA 1
ATOM 772 C C . GLU A 1 93 ? -10.334 -1.799 19.043 1.00 95.44 93 GLU A C 1
ATOM 774 O O . GLU A 1 93 ? -11.154 -2.430 19.711 1.00 95.44 93 GLU A O 1
ATOM 779 N N . LYS A 1 94 ? -10.292 -0.460 19.036 1.00 96.06 94 LYS A N 1
ATOM 780 C CA . LYS A 1 94 ? -11.147 0.371 19.892 1.00 96.06 94 LYS A CA 1
ATOM 781 C C . LYS A 1 94 ? -12.638 0.173 19.598 1.00 96.06 94 LYS A C 1
ATOM 783 O O . LYS A 1 94 ? -13.443 0.045 20.516 1.00 96.06 94 LYS A O 1
ATOM 788 N N . ARG A 1 95 ? -13.021 0.107 18.318 1.00 95.69 95 ARG A N 1
ATOM 789 C CA . ARG A 1 95 ? -14.422 -0.126 17.920 1.00 95.69 95 ARG A CA 1
ATOM 790 C C . ARG A 1 95 ? -14.924 -1.492 18.375 1.00 95.69 95 ARG A C 1
ATOM 792 O O . ARG A 1 95 ? -16.059 -1.600 18.828 1.00 95.69 95 ARG A O 1
ATOM 799 N N . ILE A 1 96 ? -14.091 -2.528 18.272 1.00 96.75 96 ILE A N 1
ATOM 800 C CA . ILE A 1 96 ? -14.437 -3.871 18.753 1.00 96.75 96 ILE A CA 1
ATOM 801 C C . ILE A 1 96 ? -14.627 -3.852 20.274 1.00 96.75 96 ILE A C 1
ATOM 803 O O . ILE A 1 96 ? -15.615 -4.399 20.758 1.00 96.75 96 ILE A O 1
ATOM 807 N N . GLU A 1 97 ? -13.739 -3.188 21.018 1.00 96.81 97 GLU A N 1
ATOM 808 C CA . GLU A 1 97 ? -13.862 -3.031 22.473 1.00 96.81 97 GLU A CA 1
ATOM 809 C C . GLU A 1 97 ? -15.187 -2.355 22.863 1.00 96.81 97 GLU A C 1
ATOM 811 O O . GLU A 1 97 ? -15.933 -2.871 23.700 1.00 96.81 97 GLU A O 1
ATOM 816 N N . GLU A 1 98 ? -15.530 -1.245 22.207 1.00 96.62 98 GLU A N 1
ATOM 817 C CA . GLU A 1 98 ? -16.794 -0.535 22.423 1.00 96.62 98 GLU A CA 1
ATOM 818 C C . GLU A 1 98 ? -18.010 -1.423 22.109 1.00 96.62 98 GLU A C 1
ATOM 820 O O . GLU A 1 98 ? -18.955 -1.483 22.901 1.00 96.62 98 GLU A O 1
ATOM 825 N N . MET A 1 99 ? -17.979 -2.171 20.999 1.00 96.56 99 MET A N 1
ATOM 826 C CA . MET A 1 99 ? -19.054 -3.102 20.631 1.00 96.56 99 MET A CA 1
ATOM 827 C C . MET A 1 99 ? -19.228 -4.215 21.669 1.00 96.56 99 MET A C 1
ATOM 829 O O . MET A 1 99 ? -20.357 -4.498 22.077 1.00 96.56 99 MET A O 1
ATOM 833 N N . VAL A 1 100 ? -18.133 -4.826 22.131 1.00 96.44 100 VAL A N 1
ATOM 834 C CA . VAL A 1 100 ? -18.171 -5.875 23.163 1.00 96.44 100 VAL A CA 1
ATOM 835 C C . VAL A 1 100 ? -18.710 -5.317 24.481 1.00 96.44 100 VAL A C 1
ATOM 837 O O . VAL A 1 100 ? -19.550 -5.960 25.113 1.00 96.44 100 VAL A O 1
ATOM 840 N N . ARG A 1 101 ? -18.312 -4.099 24.870 1.00 95.19 101 ARG A N 1
ATOM 841 C CA . ARG A 1 101 ? -18.809 -3.430 26.082 1.00 95.19 101 ARG A CA 1
ATOM 842 C C . ARG A 1 101 ? -20.318 -3.199 26.035 1.00 95.19 101 ARG A C 1
ATOM 844 O O . ARG A 1 101 ? -21.018 -3.517 26.995 1.00 95.19 101 ARG A O 1
ATOM 851 N N . VAL A 1 102 ? -20.825 -2.681 24.916 1.00 96.12 102 VAL A N 1
ATOM 852 C CA . VAL A 1 102 ? -22.266 -2.452 24.718 1.00 96.12 102 VAL A CA 1
ATOM 853 C C . VAL A 1 102 ? -23.040 -3.772 24.748 1.00 96.12 102 VAL A C 1
ATOM 855 O O . VAL A 1 102 ? -24.090 -3.850 25.387 1.00 96.12 102 VAL A O 1
ATOM 858 N N . LEU A 1 103 ? -22.521 -4.822 24.103 1.00 95.44 103 LEU A N 1
ATOM 859 C CA . LEU A 1 103 ? -23.138 -6.151 24.118 1.00 95.44 103 LEU A CA 1
ATOM 860 C C . LEU A 1 103 ? -23.181 -6.748 25.532 1.00 95.44 103 LEU A C 1
ATOM 862 O O . LEU A 1 103 ? -24.212 -7.290 25.925 1.00 95.44 103 LEU A O 1
ATOM 866 N N . ALA A 1 104 ? -22.104 -6.610 26.310 1.00 94.81 104 ALA A N 1
ATOM 867 C CA . ALA A 1 104 ? -22.043 -7.099 27.686 1.00 94.81 104 ALA A CA 1
ATOM 868 C C . ALA A 1 104 ? -23.076 -6.407 28.592 1.00 94.81 104 ALA A C 1
ATOM 870 O O . ALA A 1 104 ? -23.834 -7.091 29.278 1.00 94.81 104 ALA A O 1
ATOM 871 N N . ILE A 1 105 ? -23.168 -5.072 28.538 1.00 94.94 105 ILE A N 1
ATOM 872 C CA . ILE A 1 105 ? -24.151 -4.300 29.321 1.00 94.94 105 ILE A CA 1
ATOM 873 C C . ILE A 1 105 ? -25.583 -4.691 28.931 1.00 94.94 105 ILE A C 1
ATOM 875 O O . ILE A 1 105 ? -26.420 -4.939 29.797 1.00 94.94 105 ILE A O 1
ATOM 879 N N . LYS A 1 106 ? -25.863 -4.807 27.626 1.00 94.19 106 LYS A N 1
ATOM 880 C CA . LYS A 1 106 ? -27.187 -5.203 27.126 1.00 94.19 106 LYS A CA 1
ATOM 881 C C . LYS A 1 106 ? -27.587 -6.612 27.575 1.00 94.19 106 LYS A C 1
ATOM 883 O O . LYS A 1 106 ? -28.765 -6.858 27.821 1.00 94.19 106 LYS A O 1
ATOM 888 N N . ASN A 1 107 ? -26.628 -7.534 27.663 1.00 92.56 107 ASN A N 1
ATOM 889 C CA . ASN A 1 107 ? -26.881 -8.892 28.141 1.00 92.56 107 ASN A CA 1
ATOM 890 C C . ASN A 1 107 ? -27.182 -8.922 29.644 1.00 92.56 107 ASN A C 1
ATOM 892 O O . ASN A 1 107 ? -28.074 -9.660 30.047 1.00 92.56 107 ASN A O 1
ATOM 896 N N . MET A 1 108 ? -26.506 -8.096 30.451 1.00 88.69 108 MET A N 1
ATOM 897 C CA . MET A 1 108 ? -26.814 -7.967 31.882 1.00 88.69 108 MET A CA 1
ATOM 898 C C . MET A 1 108 ? -28.236 -7.434 32.108 1.00 88.69 108 MET A C 1
ATOM 900 O O . MET A 1 108 ? -28.963 -7.981 32.922 1.00 88.69 108 MET A O 1
ATOM 904 N N . GLN A 1 109 ? -28.674 -6.446 31.321 1.00 82.81 109 GLN A N 1
ATOM 905 C CA . GLN A 1 109 ? -30.027 -5.869 31.417 1.00 82.81 109 GLN A CA 1
ATOM 906 C C . GLN A 1 109 ? -31.162 -6.796 30.947 1.00 82.81 109 GLN A C 1
ATOM 908 O O . GLN A 1 109 ? -32.322 -6.507 31.205 1.00 82.81 109 GLN A O 1
ATOM 913 N N . LYS A 1 110 ? -30.859 -7.866 30.199 1.00 74.94 110 LYS A N 1
ATOM 914 C CA . LYS A 1 110 ? -31.852 -8.847 29.721 1.00 74.94 110 LYS A CA 1
ATOM 915 C C . LYS A 1 110 ? -31.996 -10.072 30.631 1.00 74.94 110 LYS A C 1
ATOM 917 O O . LYS A 1 110 ? -32.854 -10.907 30.356 1.00 74.94 110 LYS A O 1
ATOM 922 N N . GLY A 1 111 ? -31.103 -10.227 31.609 1.00 64.06 111 GLY A N 1
ATOM 923 C CA . GLY A 1 111 ? -31.085 -11.343 32.558 1.00 64.06 111 GLY A CA 1
ATOM 924 C C . GLY A 1 111 ? -31.803 -11.062 33.883 1.00 64.06 111 GLY A C 1
ATOM 925 O O . GLY A 1 111 ? -31.804 -11.944 34.737 1.00 64.06 111 GLY A O 1
ATOM 926 N N . GLU A 1 112 ? -32.386 -9.870 34.038 1.00 49.22 112 GLU A N 1
ATOM 927 C CA . GLU A 1 112 ? -33.357 -9.487 35.079 1.00 49.22 112 GLU A CA 1
ATOM 928 C C . GLU A 1 112 ? -34.770 -9.457 34.479 1.00 49.22 112 GLU A C 1
ATOM 930 O O . GLU A 1 112 ? -35.719 -9.838 35.200 1.00 4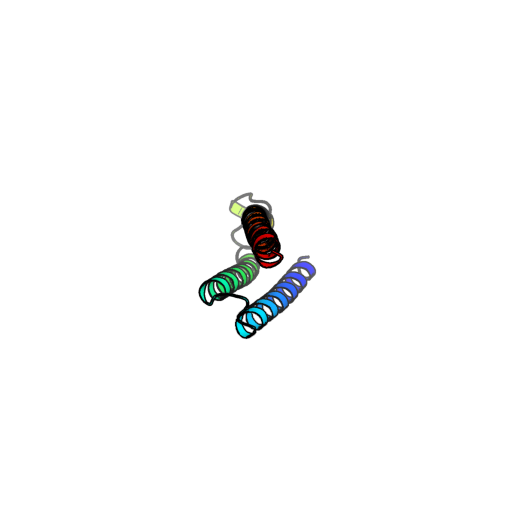9.22 112 GLU A O 1
#

Secondary structure (DSSP, 8-state):
--HHHHHHHHHHHHHHHHHHHHHHHTT-S-HHHHHHHHHHHHHHHHHHHHHHHHTTTGGGS--S-HHHHHHHHHHHHHHHHHHHHHHHHHHHHHHHHHHHHHHHHHHHHT--

Sequence (112 aa):
MIAGFEVLAVVFLVIMIYITFTSYKTKRLSKLSALFWFLVWAAGIFGIFLNKKLGLFLESLSIMRVFDLYTIIGFMFFLFIVFYLFRVVKENEKRIEEMVRVLAIKNMQKGE

Radius of gyration: 22.31 Å; chains: 1; bounding box: 61×25×57 Å

pLDDT: mean 79.81, std 14.06, range [48.94, 96.81]

=== Feature glossary ===
The record interleaves many kinds of information about one protein. Here is each kind framed as the question it answers.

Q: What does the local fold look like, residue by residue?
A: A 3Di character summarizes, for each residue, the relative orientation of the Cα frame of its nearest spatial neighbor. Because it encodes fold topology rather than chemistry, 3Di alignments detect remote structural similarity that sequence alignment misses.

Q: Which residues are in helices, strands, or loops?
A: Secondary structure is the local, repeating backbone conformation. DSSP classifies it into eight states by reading the hydrogen-bond network: three helix types (H, G, I), two β types (E, B), two non-regular types (T, S), and unstructured coil (-).

Q: How big and how compact is the whole molecule?
A: Three whole-structure scalars: the radius of gyration (RMS distance of Cα from centroid, in Å), the count of Cα–Cα contacts (pairs closer than 8 Å and separated by more than four residues in sequence — i.e. tertiary, not local, contacts), and the bounding-box dimensions. Together they distinguish compact globular folds from extended fibres or disordered chains.

Q: How confident is the AlphaFold model at each residue?
A: For AlphaFold models, the B-factor field carries pLDDT — the model's own estimate of local accuracy on a 0–100 scale. Regions with pLDDT<50 should be treated as essentially unmodeled; they often correspond to intrinsically disordered segments.

Q: What family and function is it annotated with?
A: Functional annotations link the protein to curated databases. InterPro entries identify conserved domains and families by matching the sequence against member-database signatures (Pfam, PROSITE, CDD, …). Gene Ontology (GO) terms describe molecular function, biological process, and cellular component in a controlled vocabulary. CATH places the structure in a hierarchical fold classification (Class/Architecture/Topology/Homologous-superfamily). The organism is the source species.

Q: What known structures does this most resemble?
A: Nearest PDB neighbors are the top structural matches found by Foldseek when searching this structure against the entire Protein Data Bank. Each hit reports a TM-score (0 to 1; >0.5 almost always implies the same fold) and an E-value. These are *structural* homologs — they may share no detectable sequence similarity.

Q: Which residues are buried vs exposed?
A: Solvent-accessible surface area (SASA) is the area in Å² traced out by the centre of a 1.4 Å probe sphere (a water molecule) rolled over the protein's van der Waals surface (Shrake–Rupley / Le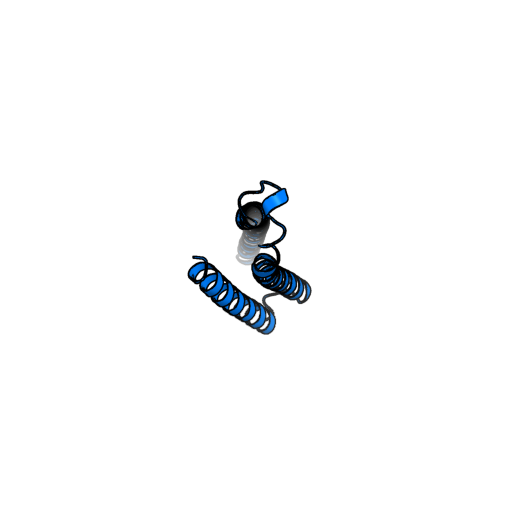e–Richards construction). Buried residues have near-zero SASA; fully exposed residues can exceed 200 Å². The total SASA scales roughly with the number of surface residues.

Q: What are the backbone torsion angles?
A: φ (phi) and ψ (psi) are the two rotatable backbone dihedrals per residue: φ is the C(i-1)–N–Cα–C torsion, ψ is the N–Cα–C–N(i+1) torsion, both in degrees on (−180°, 180°]. α-helical residues cluster near (−60°, −45°); β-strand residues near (−120°, +130°). A Ramachandran plot is simply a scatter of (φ, ψ) for every residue.

Q: Are the domains correctly placed relative to each other?
A: Predicted aligned error is AlphaFold's pairwise confidence. Unlike pLDDT (per-residue), PAE is per-residue-pair and captures whether two parts of the structure are correctly placed relative to each other. Units are ångströms of expected positional error.

Q: What if only a Cα trace is available?
A: P-SEA three-state annotation labels each residue as helix, strand, or coil based purely on the geometry of the Cα trace. It serves as a fallback when the full backbone (and thus DSSP) is unavailable.

Q: What is the amino-acid chain?
A: This is the polypeptide sequence — one letter per residue, N-terminus first. Length ranges from a few dozen residues for small domains to over a thousand for large multi-domain proteins.

Q: What do the rendered images show?
A: The six renders are orthographic views along the three Cartesian axes in both directions. Representation (cartoon, sticks, or surface) and color scheme (sequence-rainbow or by-chain) vary across proteins so the training set covers all the common visualization conventions.

Q: What do the diagnostic plots show?
A: Plot images: a contact map (which residues are close in 3D, as an N×N binary image), a Ramachandran scatter (backbone torsion angles, revealing secondary-structure composition at a glance), and — for AlphaFold structures — a PAE heatmap (pairwise prediction confidence).

Q: How mobile is each atom in the crystal?
A: B-factor (Debye–Waller factor) reflects atomic displacement in the crystal lattice. It is an experimental observable (units Å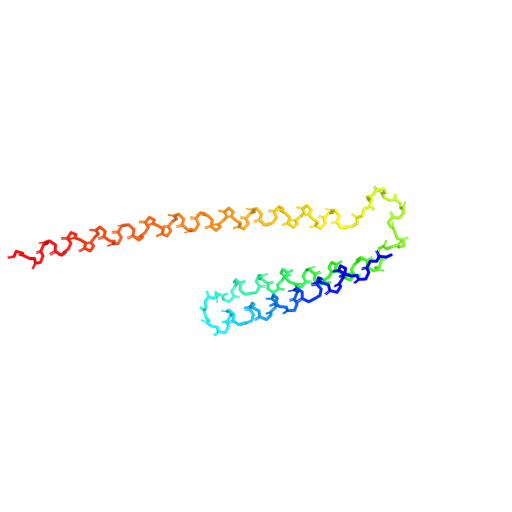²), not a prediction; low values mean the atom is pinned down, high values mean it moves or is heterogeneous across the crystal.

Q: Where is each backbone atom in 3D?
A: The mmCIF table is the protein's shape written out atom by atom. For each backbone N, Cα, C, and carbonyl O, it records an (x, y, z) coordinate triple in Å plus the residue type, chain letter, and residue number.